Protein AF-A0A7M2WSF4-F1 (afdb_monomer_lite)

Secondary structure (DSSP, 8-state):
--EEEEEES-TT--EEETTEEEETTEEEES-TTHHHHHHHTT--EEEEEEPHHHHHHHHHHTS--

Foldseek 3Di:
DWKKKKAFPQQCDAQDDQNFTDDSRITIDPDPCSNVSCVVVVTDIDIDGDDVVVVVVVVVVVVDD

pLDDT: mean 75.21, std 14.36, range [38.25, 88.5]

Radius of gyration: 12.45 Å; chains: 1; bounding box: 36×15×29 Å

Organism: NCBI:txid2807512

Sequence (65 aa):
MQVFKIETADKTFTGETCGVKFTNGTATTTDANAAERCRQAGMAVREGSVDPSVTAFLSKSWQKW

Structure (mmCIF, N/CA/C/O backbone):
data_AF-A0A7M2WSF4-F1
#
_entry.id   AF-A0A7M2WSF4-F1
#
loop_
_atom_site.group_PDB
_atom_site.id
_atom_site.type_symbol
_atom_site.label_atom_id
_atom_site.label_alt_id
_atom_site.label_comp_id
_atom_site.label_asym_id
_atom_site.label_entity_id
_atom_site.label_seq_id
_atom_site.pdbx_PDB_ins_code
_atom_site.Cartn_x
_atom_site.Cartn_y
_atom_site.Cartn_z
_atom_site.occupancy
_atom_site.B_iso_or_equiv
_atom_site.auth_seq_id
_atom_site.auth_comp_id
_atom_site.auth_asym_id
_atom_site.auth_atom_id
_atom_site.pdbx_PDB_model_num
ATOM 1 N N . MET A 1 1 ? 11.260 -3.227 -16.309 1.00 59.59 1 MET A N 1
ATOM 2 C CA . MET A 1 1 ? 9.964 -3.072 -15.611 1.00 59.59 1 MET A CA 1
ATOM 3 C C . MET A 1 1 ? 10.085 -1.861 -14.702 1.00 59.59 1 MET A C 1
ATOM 5 O O . MET A 1 1 ? 11.033 -1.826 -13.929 1.00 59.59 1 MET A O 1
ATOM 9 N N . GLN A 1 2 ? 9.224 -0.853 -14.858 1.00 68.44 2 GLN A N 1
ATOM 10 C CA . GLN A 1 2 ? 9.222 0.348 -14.013 1.00 68.44 2 GLN A CA 1
ATOM 11 C C . GLN A 1 2 ? 8.361 0.077 -12.774 1.00 68.44 2 GLN A C 1
ATOM 13 O O . GLN A 1 2 ? 7.296 -0.525 -12.894 1.00 68.44 2 GLN A O 1
ATOM 18 N N . VAL A 1 3 ? 8.844 0.459 -11.591 1.00 76.75 3 VAL A N 1
ATOM 19 C CA . VAL A 1 3 ? 8.110 0.309 -10.329 1.00 76.75 3 VAL A CA 1
ATOM 20 C C . VAL A 1 3 ? 7.578 1.678 -9.918 1.00 76.75 3 VAL A C 1
ATOM 22 O O . VAL A 1 3 ? 8.327 2.652 -9.822 1.00 76.75 3 VAL A O 1
ATOM 25 N N . PHE A 1 4 ? 6.278 1.740 -9.669 1.00 81.81 4 PHE A N 1
ATOM 26 C CA . PHE A 1 4 ? 5.574 2.913 -9.179 1.00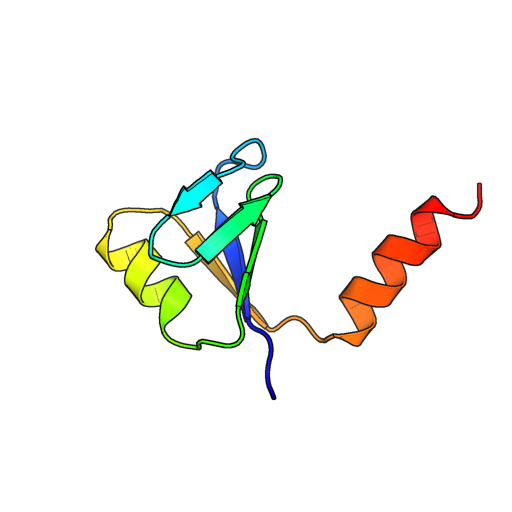 81.81 4 PHE A CA 1
ATOM 27 C C . PHE A 1 4 ? 5.380 2.776 -7.673 1.00 81.81 4 PHE A C 1
ATOM 29 O O . PHE A 1 4 ? 4.964 1.729 -7.171 1.00 81.81 4 PHE A O 1
ATOM 36 N N . LYS A 1 5 ? 5.691 3.835 -6.935 1.00 85.56 5 LYS A N 1
ATOM 37 C CA . LYS A 1 5 ? 5.414 3.950 -5.507 1.00 85.56 5 LYS A CA 1
ATOM 38 C C . LYS A 1 5 ? 4.200 4.844 -5.320 1.00 85.56 5 LYS A C 1
ATOM 40 O O . LYS A 1 5 ? 4.126 5.929 -5.882 1.00 85.56 5 LYS A O 1
ATOM 45 N N . ILE A 1 6 ? 3.258 4.377 -4.520 1.00 87.56 6 ILE A N 1
ATOM 46 C CA . ILE A 1 6 ? 2.017 5.059 -4.187 1.00 87.56 6 ILE A CA 1
ATOM 47 C C . ILE A 1 6 ? 2.068 5.369 -2.692 1.00 87.56 6 ILE A C 1
ATOM 49 O O . ILE A 1 6 ? 2.137 4.459 -1.871 1.00 87.56 6 ILE A O 1
ATOM 53 N N . GLU A 1 7 ? 2.056 6.648 -2.333 1.00 87.44 7 GLU A N 1
ATOM 54 C CA . GLU A 1 7 ? 2.066 7.114 -0.943 1.00 87.44 7 GLU A CA 1
ATOM 55 C C . GLU A 1 7 ? 0.712 7.717 -0.578 1.00 87.44 7 GLU A C 1
ATOM 57 O O . GLU A 1 7 ? 0.241 8.641 -1.240 1.00 87.44 7 GLU A O 1
ATOM 62 N N . THR A 1 8 ? 0.084 7.215 0.481 1.00 83.56 8 THR A N 1
ATOM 63 C CA . THR A 1 8 ? -1.125 7.801 1.069 1.00 83.56 8 THR A CA 1
ATOM 64 C C . THR A 1 8 ? -0.761 8.946 2.009 1.00 83.56 8 THR A C 1
ATOM 66 O O . THR A 1 8 ? 0.333 8.993 2.573 1.00 83.56 8 THR A O 1
ATOM 69 N N . ALA A 1 9 ? -1.700 9.871 2.224 1.00 81.62 9 ALA A N 1
ATOM 70 C CA . ALA A 1 9 ? -1.542 10.919 3.236 1.00 81.62 9 ALA A CA 1
ATOM 71 C C . ALA A 1 9 ? -1.368 10.342 4.656 1.00 81.62 9 ALA A C 1
ATOM 73 O O . ALA A 1 9 ? -0.611 10.883 5.462 1.00 81.62 9 ALA A O 1
ATOM 74 N N . ASP A 1 10 ? -2.039 9.225 4.942 1.00 80.88 10 ASP A N 1
ATOM 75 C CA . ASP A 1 10 ? -1.903 8.504 6.201 1.00 80.88 10 ASP A CA 1
ATOM 76 C C . ASP A 1 10 ? -0.690 7.566 6.160 1.00 80.88 10 ASP A C 1
ATOM 78 O O . ASP A 1 10 ? -0.704 6.561 5.450 1.00 80.88 10 ASP A O 1
ATOM 82 N N . LYS A 1 11 ? 0.364 7.893 6.918 1.00 77.06 11 LYS A N 1
ATOM 83 C CA . LYS A 1 11 ? 1.595 7.083 7.016 1.00 77.06 11 LYS A CA 1
ATOM 84 C C . LYS A 1 11 ? 1.486 5.921 8.006 1.00 77.06 11 LYS A C 1
ATOM 86 O O . LYS A 1 11 ? 2.443 5.184 8.204 1.00 77.06 11 LYS A O 1
ATOM 91 N N . THR A 1 12 ? 0.334 5.729 8.639 1.00 82.81 12 THR A N 1
ATOM 92 C CA . THR A 1 12 ? 0.086 4.592 9.537 1.00 82.81 12 THR A CA 1
ATOM 93 C C . THR A 1 12 ? -0.713 3.477 8.863 1.00 82.81 12 THR A C 1
ATOM 95 O O . THR A 1 12 ? -0.738 2.345 9.347 1.00 82.81 12 THR A O 1
ATOM 98 N N . PHE A 1 13 ? -1.291 3.762 7.697 1.00 82.06 13 PHE A N 1
ATOM 99 C CA . PHE A 1 13 ? -2.173 2.870 6.973 1.00 82.06 13 PHE A CA 1
ATOM 100 C C . PHE A 1 13 ? -1.424 1.639 6.473 1.00 82.06 13 PHE A C 1
ATOM 102 O O . PHE A 1 13 ? -0.481 1.717 5.685 1.00 82.06 13 PHE A O 1
ATOM 109 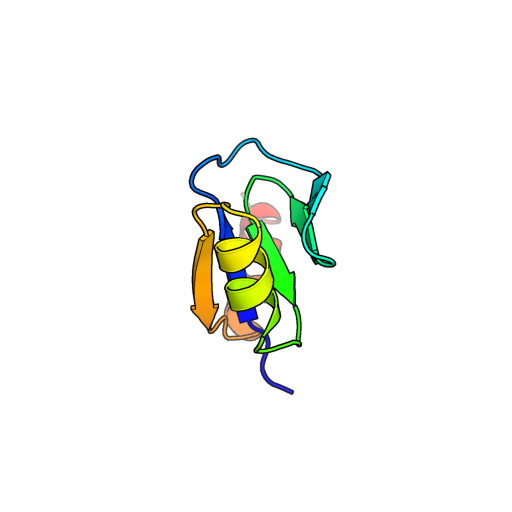N N . THR A 1 14 ? -1.859 0.475 6.934 1.00 88.12 14 THR A N 1
ATOM 110 C CA . THR A 1 14 ? -1.337 -0.814 6.489 1.00 88.12 14 THR A CA 1
ATOM 111 C C . THR A 1 14 ? -2.525 -1.689 6.142 1.00 88.12 14 THR A C 1
ATOM 113 O O . THR A 1 14 ? -3.347 -1.997 7.000 1.00 88.12 14 THR A O 1
ATOM 116 N N . GLY A 1 15 ? -2.647 -2.049 4.871 1.00 87.56 15 GLY A N 1
ATOM 117 C CA . GLY A 1 15 ? -3.831 -2.713 4.342 1.00 87.56 15 GLY A CA 1
ATOM 118 C C . GLY A 1 15 ? -3.801 -2.776 2.822 1.00 87.56 15 GLY A C 1
ATOM 119 O O . GLY A 1 15 ? -2.973 -2.140 2.178 1.00 87.56 15 GLY A O 1
ATOM 120 N N . GLU A 1 16 ? -4.690 -3.565 2.235 1.00 88.06 16 GLU A N 1
ATOM 121 C CA . GLU A 1 16 ? -4.850 -3.626 0.784 1.00 88.06 16 GLU A CA 1
ATOM 122 C C . GLU A 1 16 ? -6.041 -2.771 0.363 1.00 88.06 16 GLU A C 1
ATOM 124 O O . GLU A 1 16 ? -7.123 -2.865 0.937 1.00 88.06 16 GLU A O 1
ATOM 129 N N . THR A 1 17 ? -5.839 -1.916 -0.631 1.00 82.50 17 THR A N 1
ATOM 130 C CA . THR A 1 17 ? -6.904 -1.097 -1.204 1.00 82.50 17 THR A CA 1
ATOM 131 C C . THR A 1 17 ? -6.609 -0.848 -2.671 1.00 82.50 17 THR A C 1
ATOM 133 O O . THR A 1 17 ? -5.453 -0.819 -3.089 1.00 82.50 17 THR A O 1
ATOM 136 N N . CYS A 1 18 ? -7.660 -0.714 -3.478 1.00 82.88 18 CYS A N 1
ATOM 137 C CA . CYS A 1 18 ? -7.550 -0.423 -4.911 1.00 82.88 18 CYS A CA 1
ATOM 138 C C . CYS A 1 18 ? -6.692 -1.437 -5.699 1.00 82.88 18 CYS A C 1
ATOM 140 O O . CYS A 1 18 ? -6.191 -1.124 -6.778 1.00 82.88 18 CYS A O 1
ATOM 142 N N . GLY A 1 19 ? -6.541 -2.653 -5.159 1.00 84.25 19 GLY A N 1
ATOM 143 C CA . GLY A 1 19 ? -5.726 -3.729 -5.726 1.00 84.25 19 GLY A CA 1
ATOM 144 C C . GLY A 1 19 ? -4.228 -3.635 -5.425 1.00 84.25 19 GLY A C 1
ATOM 145 O O . GLY A 1 19 ? -3.455 -4.363 -6.039 1.00 84.25 19 GLY A O 1
ATOM 146 N N . VAL A 1 20 ? -3.800 -2.757 -4.510 1.00 85.81 20 VAL A N 1
ATOM 147 C CA . VAL A 1 20 ? -2.401 -2.656 -4.073 1.00 85.81 20 VAL A CA 1
ATOM 148 C C . VAL A 1 20 ? -2.283 -2.701 -2.553 1.00 85.81 20 VAL A C 1
ATOM 150 O O . VAL A 1 20 ? -3.129 -2.197 -1.811 1.00 85.81 20 VAL A O 1
ATOM 153 N N . LYS A 1 21 ? -1.204 -3.323 -2.079 1.00 86.88 21 LYS A N 1
ATOM 154 C CA . LYS A 1 21 ? -0.936 -3.494 -0.654 1.00 86.88 21 LYS A CA 1
ATOM 155 C C . LYS A 1 21 ? -0.082 -2.349 -0.124 1.00 86.88 21 LYS A C 1
ATOM 157 O O . LYS A 1 21 ? 1.073 -2.195 -0.514 1.00 86.88 21 LYS A O 1
ATOM 162 N N . PHE A 1 22 ? -0.650 -1.578 0.793 1.00 87.38 22 PHE A N 1
ATOM 163 C CA . PHE A 1 22 ? 0.025 -0.515 1.522 1.00 87.38 22 PHE A CA 1
ATOM 164 C C . PHE A 1 22 ? 0.612 -1.046 2.824 1.00 87.38 22 PHE A C 1
ATOM 166 O O . PHE A 1 22 ? -0.001 -1.839 3.539 1.00 87.38 22 PHE A O 1
ATOM 173 N N . THR A 1 23 ? 1.805 -0.566 3.143 1.00 87.56 23 THR A N 1
ATOM 174 C CA . TH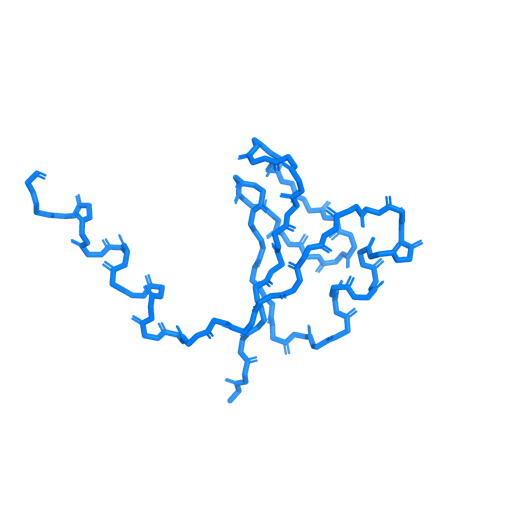R A 1 23 ? 2.493 -0.771 4.414 1.00 87.56 23 THR A CA 1
ATOM 175 C C . THR A 1 23 ? 3.027 0.579 4.869 1.00 87.56 23 THR A C 1
ATOM 177 O O . THR A 1 23 ? 3.782 1.211 4.132 1.00 87.56 23 THR A O 1
ATOM 180 N N . ASN A 1 24 ? 2.626 1.045 6.056 1.00 86.56 24 ASN A N 1
ATOM 181 C CA . ASN A 1 24 ? 3.021 2.364 6.578 1.00 86.56 24 ASN A CA 1
ATOM 182 C C . ASN A 1 24 ? 2.722 3.519 5.587 1.00 86.56 24 ASN A C 1
ATOM 184 O O . ASN A 1 24 ? 3.555 4.375 5.296 1.00 86.56 24 ASN A O 1
ATOM 188 N N . GLY A 1 25 ? 1.545 3.475 4.964 1.00 82.25 25 GLY A N 1
ATOM 189 C CA . GLY A 1 25 ? 1.093 4.441 3.968 1.00 82.25 25 GLY A CA 1
ATOM 190 C C . GLY A 1 25 ? 1.835 4.408 2.635 1.00 82.25 25 GLY A C 1
ATOM 191 O O . GLY A 1 25 ? 1.668 5.305 1.817 1.00 82.25 25 GLY A O 1
ATOM 192 N N . THR A 1 26 ? 2.663 3.392 2.394 1.00 84.62 26 THR A N 1
ATOM 193 C CA . THR A 1 26 ? 3.399 3.221 1.139 1.00 84.62 26 THR A CA 1
ATOM 194 C C . THR A 1 26 ? 3.021 1.902 0.480 1.00 84.62 26 THR A C 1
ATOM 196 O O . THR A 1 26 ? 3.094 0.850 1.106 1.00 84.62 26 THR A O 1
ATOM 199 N N . ALA A 1 27 ? 2.670 1.937 -0.798 1.00 86.25 27 ALA A N 1
ATOM 200 C CA . ALA A 1 27 ? 2.545 0.764 -1.653 1.00 86.25 27 ALA A CA 1
ATOM 201 C C . ALA A 1 27 ? 3.517 0.877 -2.827 1.00 86.25 27 ALA A C 1
ATOM 203 O O . ALA A 1 27 ? 3.824 1.971 -3.295 1.00 86.25 27 ALA A O 1
ATOM 204 N N . THR A 1 28 ? 3.990 -0.255 -3.330 1.00 86.25 28 THR A N 1
ATOM 205 C CA . THR A 1 28 ? 4.753 -0.324 -4.580 1.00 86.25 28 THR A CA 1
ATOM 206 C C . THR A 1 28 ? 4.066 -1.285 -5.523 1.00 86.25 28 THR A C 1
ATOM 208 O O . THR A 1 28 ? 3.655 -2.369 -5.114 1.00 86.25 28 THR A O 1
ATOM 211 N N . THR A 1 29 ? 3.962 -0.904 -6.784 1.00 82.25 29 THR A N 1
ATOM 212 C CA . THR A 1 29 ? 3.277 -1.671 -7.817 1.00 82.25 29 THR A CA 1
ATOM 213 C C . THR A 1 29 ? 3.984 -1.477 -9.149 1.00 82.25 29 THR A C 1
ATOM 215 O O . THR A 1 29 ? 4.585 -0.439 -9.404 1.00 82.25 29 THR A O 1
ATOM 218 N N . THR A 1 30 ? 3.948 -2.485 -10.010 1.00 83.81 30 THR A N 1
ATOM 219 C CA . THR A 1 30 ? 4.427 -2.371 -11.397 1.00 83.81 30 THR A CA 1
ATOM 220 C C . THR A 1 30 ? 3.330 -1.896 -12.347 1.00 83.81 30 THR A C 1
ATOM 222 O O . THR A 1 30 ? 3.572 -1.750 -13.542 1.00 83.81 30 THR A O 1
ATOM 225 N N . ASP A 1 31 ? 2.122 -1.680 -11.826 1.00 80.62 31 ASP A N 1
ATOM 226 C CA . ASP A 1 31 ? 0.967 -1.203 -12.573 1.00 80.62 31 ASP A CA 1
ATOM 227 C C . ASP A 1 31 ? 0.915 0.331 -12.559 1.00 80.62 31 ASP A C 1
ATOM 229 O O . ASP A 1 31 ? 0.750 0.944 -11.504 1.00 80.62 31 ASP A O 1
ATOM 233 N N . ALA A 1 32 ? 1.046 0.951 -13.733 1.00 79.06 32 ALA A N 1
ATOM 234 C CA . ALA A 1 32 ? 1.024 2.410 -13.883 1.00 79.06 32 ALA A CA 1
ATOM 235 C C . ALA A 1 32 ? -0.359 3.028 -13.592 1.00 79.06 32 ALA A C 1
ATOM 237 O O . ALA A 1 32 ? -0.473 4.226 -13.356 1.00 79.06 32 ALA A O 1
ATOM 238 N N . ASN A 1 33 ? -1.424 2.223 -13.595 1.00 85.19 33 ASN A N 1
ATOM 239 C CA . ASN A 1 33 ? -2.794 2.688 -13.393 1.00 85.19 33 ASN A CA 1
ATOM 240 C C . ASN A 1 33 ? -3.259 2.527 -11.940 1.00 85.19 33 ASN A C 1
ATOM 242 O O . ASN A 1 33 ? -4.297 3.066 -11.558 1.00 85.19 33 ASN A O 1
ATOM 246 N N . ALA A 1 34 ? -2.506 1.832 -11.093 1.00 83.75 34 ALA A N 1
ATOM 247 C CA . ALA A 1 34 ? -2.885 1.566 -9.714 1.00 83.75 34 ALA A CA 1
ATOM 248 C C . ALA A 1 34 ? -3.071 2.847 -8.885 1.00 83.75 34 ALA A C 1
ATOM 250 O O . ALA A 1 34 ? -4.008 2.927 -8.087 1.00 83.75 34 ALA A O 1
ATOM 251 N N . ALA A 1 35 ? -2.247 3.879 -9.098 1.00 82.44 35 ALA A N 1
ATOM 252 C CA . ALA A 1 35 ? -2.422 5.166 -8.422 1.00 82.44 35 ALA A CA 1
ATOM 253 C C . ALA A 1 35 ? -3.696 5.888 -8.883 1.00 82.44 35 ALA A C 1
ATOM 255 O O . ALA A 1 35 ? -4.371 6.543 -8.089 1.00 82.44 35 ALA A O 1
ATOM 256 N N . GLU A 1 36 ? -4.050 5.762 -10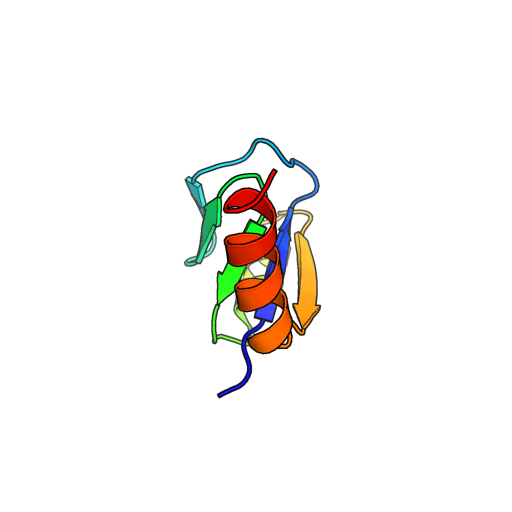.162 1.00 87.38 36 GLU A N 1
ATOM 257 C CA . GLU A 1 36 ? -5.297 6.299 -10.702 1.00 87.38 36 GLU A CA 1
ATOM 258 C C . GLU A 1 36 ? -6.515 5.571 -10.129 1.00 87.38 36 GLU A C 1
ATOM 260 O O . GLU A 1 36 ? -7.459 6.227 -9.692 1.00 87.38 36 GLU A O 1
ATOM 265 N N . ARG A 1 37 ? -6.461 4.239 -10.014 1.00 88.50 37 ARG A N 1
ATOM 266 C CA . ARG A 1 37 ? -7.508 3.442 -9.351 1.00 88.50 37 ARG A CA 1
ATOM 267 C C . ARG A 1 37 ? -7.687 3.854 -7.891 1.00 88.50 37 ARG A C 1
ATOM 269 O O . ARG A 1 37 ? -8.818 3.995 -7.437 1.00 88.50 37 ARG A O 1
ATOM 276 N N . CYS A 1 38 ? -6.586 4.120 -7.184 1.00 84.56 38 CYS A N 1
ATOM 277 C CA . CYS A 1 38 ? -6.622 4.667 -5.826 1.00 84.56 38 CYS A CA 1
ATOM 278 C C . CYS A 1 38 ? -7.318 6.030 -5.758 1.00 84.56 38 CYS A C 1
ATOM 280 O O . CYS A 1 38 ? -8.176 6.246 -4.901 1.00 84.56 38 CYS A O 1
ATOM 282 N N . ARG A 1 39 ? -7.001 6.937 -6.690 1.00 84.94 39 ARG A N 1
ATOM 283 C CA . ARG A 1 39 ? -7.656 8.251 -6.779 1.00 84.94 39 ARG A CA 1
ATOM 284 C C . ARG A 1 39 ? -9.147 8.132 -7.101 1.00 84.94 39 ARG A C 1
ATOM 286 O O . ARG A 1 39 ? -9.948 8.830 -6.488 1.00 84.94 39 ARG A O 1
ATOM 293 N N . GLN A 1 40 ? -9.531 7.231 -8.007 1.00 87.00 40 GLN A N 1
ATOM 294 C CA . GLN A 1 40 ? -10.935 6.977 -8.360 1.00 87.00 40 GLN A CA 1
ATOM 295 C C . GLN A 1 40 ? -11.745 6.400 -7.195 1.00 87.00 40 GLN A C 1
ATOM 297 O O . GLN A 1 40 ? -12.919 6.724 -7.051 1.00 87.00 40 GLN A O 1
ATOM 302 N N . ALA A 1 41 ? -11.117 5.602 -6.329 1.00 84.50 41 ALA A N 1
ATOM 303 C CA . ALA A 1 41 ? -11.735 5.113 -5.099 1.00 84.50 41 ALA A CA 1
ATOM 304 C C . ALA A 1 41 ? -11.885 6.198 -4.009 1.00 84.50 41 ALA A C 1
ATOM 306 O O . ALA A 1 41 ? -12.352 5.901 -2.912 1.00 84.50 41 ALA A O 1
ATOM 307 N N . GLY A 1 42 ? -11.485 7.446 -4.284 1.00 83.44 42 GLY A N 1
ATOM 308 C CA . GLY A 1 42 ? -11.545 8.557 -3.333 1.00 83.44 42 GLY A CA 1
ATOM 309 C C . GLY A 1 42 ? -10.359 8.620 -2.369 1.00 83.44 42 GLY A C 1
ATOM 310 O O . GLY A 1 42 ? -10.417 9.354 -1.384 1.00 83.44 42 GLY A O 1
ATOM 311 N N . MET A 1 43 ? -9.276 7.875 -2.623 1.00 81.62 43 MET A N 1
ATOM 312 C CA . MET A 1 43 ? -8.080 7.927 -1.784 1.00 81.62 43 MET A CA 1
ATOM 313 C C . MET A 1 43 ? -7.127 9.035 -2.233 1.00 81.62 43 MET A C 1
ATOM 315 O O . MET A 1 43 ? -6.761 9.148 -3.405 1.00 81.62 43 MET A O 1
ATOM 319 N N . ALA A 1 44 ? -6.661 9.825 -1.268 1.00 82.69 44 ALA A N 1
ATOM 320 C CA . ALA A 1 44 ? -5.603 10.803 -1.478 1.00 82.69 44 ALA A CA 1
ATOM 321 C C . ALA A 1 44 ? -4.241 10.093 -1.524 1.00 82.69 44 ALA A C 1
ATOM 323 O O . ALA A 1 44 ? -3.601 9.879 -0.490 1.00 82.69 44 ALA A O 1
ATOM 324 N N . VAL A 1 45 ? -3.815 9.717 -2.732 1.00 83.62 45 VAL A N 1
ATOM 325 C CA . VAL A 1 45 ? -2.512 9.091 -2.982 1.00 83.62 45 VAL A CA 1
ATOM 326 C C . VAL A 1 45 ? -1.622 9.947 -3.880 1.00 83.62 45 VAL A C 1
ATOM 328 O O . VAL A 1 45 ? -2.106 10.645 -4.773 1.00 83.62 45 VAL A O 1
ATOM 331 N N . ARG A 1 46 ? -0.308 9.874 -3.667 1.00 82.69 46 ARG A N 1
ATOM 332 C CA . ARG A 1 46 ? 0.722 10.454 -4.535 1.00 82.69 46 ARG A CA 1
ATOM 333 C C . ARG A 1 46 ? 1.504 9.341 -5.209 1.00 82.69 46 ARG A C 1
ATOM 335 O O . ARG A 1 46 ? 1.958 8.418 -4.542 1.00 82.69 46 ARG A O 1
ATOM 342 N N . GLU A 1 47 ? 1.665 9.448 -6.520 1.00 81.00 47 GLU A N 1
ATOM 343 C CA . GLU A 1 47 ? 2.532 8.559 -7.286 1.00 81.00 47 GLU A CA 1
ATOM 344 C C . GLU A 1 47 ? 3.941 9.154 -7.352 1.00 81.00 47 GLU A C 1
ATOM 346 O O . GLU A 1 47 ? 4.120 10.329 -7.676 1.00 81.00 47 GLU A O 1
ATOM 351 N N . GLY A 1 48 ? 4.938 8.340 -7.031 1.00 74.94 48 GLY A N 1
ATOM 352 C CA . GLY A 1 48 ? 6.343 8.621 -7.264 1.00 74.94 48 GLY A CA 1
ATOM 353 C C . GLY A 1 48 ? 6.972 7.454 -8.008 1.00 74.94 48 GLY A C 1
ATOM 354 O O . GLY A 1 48 ? 6.786 6.295 -7.644 1.00 74.94 48 GLY A O 1
ATOM 355 N N . SER A 1 49 ? 7.749 7.733 -9.045 1.00 71.38 49 SER A N 1
ATOM 356 C CA . SER A 1 49 ? 8.620 6.725 -9.644 1.00 71.38 49 SER A CA 1
ATOM 357 C C . SER A 1 49 ? 9.747 6.407 -8.663 1.00 71.38 49 SER A C 1
ATOM 359 O O . SER A 1 49 ? 10.525 7.300 -8.317 1.00 71.38 49 SER A O 1
ATOM 361 N N . VAL A 1 50 ? 9.842 5.159 -8.206 1.00 63.72 50 VAL A N 1
ATOM 362 C CA . VAL A 1 50 ? 10.972 4.720 -7.380 1.00 63.72 50 VAL A CA 1
ATOM 363 C C . VAL A 1 50 ? 11.959 4.007 -8.269 1.00 63.72 50 VAL A C 1
ATOM 365 O O . VAL A 1 50 ? 11.631 3.007 -8.907 1.00 63.72 50 VAL A O 1
ATOM 368 N N . ASP A 1 51 ? 13.187 4.516 -8.276 1.00 59.97 51 ASP A N 1
ATOM 369 C CA . ASP A 1 51 ? 14.287 3.727 -8.789 1.00 59.97 51 ASP A CA 1
ATOM 370 C C . ASP A 1 51 ? 14.495 2.537 -7.836 1.00 59.97 51 ASP A C 1
ATOM 372 O O . ASP A 1 51 ? 14.678 2.751 -6.629 1.00 59.97 51 ASP A O 1
ATOM 376 N N . PRO A 1 52 ? 14.452 1.287 -8.327 1.00 56.09 52 PRO A N 1
ATOM 377 C CA . PRO A 1 52 ? 14.593 0.100 -7.486 1.00 56.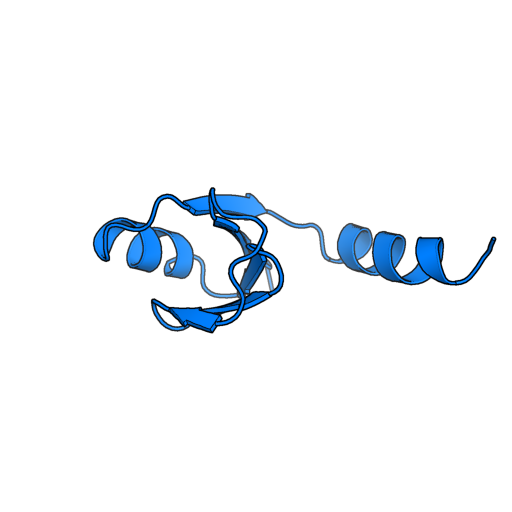09 52 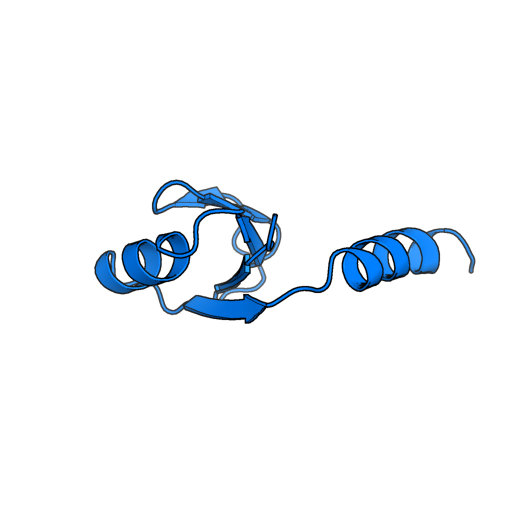PRO A CA 1
ATOM 378 C C . PRO A 1 52 ? 15.894 0.100 -6.660 1.00 56.09 52 PRO A C 1
ATOM 380 O O . PRO A 1 52 ? 15.953 -0.558 -5.616 1.00 56.09 52 PRO A O 1
ATOM 383 N N . SER A 1 53 ? 16.901 0.890 -7.055 1.00 56.69 53 SER A N 1
ATOM 384 C CA . SER A 1 53 ? 18.155 1.077 -6.318 1.00 56.69 53 SER A CA 1
ATOM 385 C C . SER A 1 53 ? 17.984 1.844 -4.997 1.00 56.69 53 SER A C 1
ATOM 387 O O . SER A 1 53 ? 18.732 1.600 -4.052 1.00 56.69 53 SER A O 1
ATOM 389 N N . VAL A 1 54 ? 16.985 2.730 -4.879 1.00 55.44 54 VAL A N 1
ATOM 390 C CA . VAL A 1 54 ? 16.723 3.520 -3.655 1.00 55.44 54 VAL A CA 1
ATOM 391 C C . VAL A 1 54 ? 16.088 2.657 -2.563 1.00 55.44 54 VAL A C 1
ATOM 393 O O . VAL A 1 54 ? 16.473 2.745 -1.395 1.00 55.44 54 VAL A O 1
ATOM 396 N N . THR A 1 55 ? 15.170 1.761 -2.933 1.00 54.41 55 THR A N 1
ATOM 397 C CA . THR A 1 55 ? 14.568 0.778 -2.014 1.00 54.41 55 THR A CA 1
ATOM 398 C C . THR A 1 55 ? 15.609 -0.152 -1.395 1.00 54.41 55 THR A C 1
ATOM 400 O O . THR A 1 55 ? 15.530 -0.442 -0.206 1.00 54.41 55 THR A O 1
ATOM 403 N N . ALA A 1 56 ? 16.633 -0.553 -2.155 1.00 52.47 56 ALA A N 1
ATOM 404 C CA . ALA A 1 56 ? 17.726 -1.377 -1.640 1.00 52.47 56 ALA A CA 1
ATOM 405 C C . ALA A 1 56 ? 18.646 -0.623 -0.656 1.00 52.47 56 ALA A C 1
ATOM 407 O O . ALA A 1 56 ? 19.257 -1.244 0.217 1.00 52.47 56 ALA A O 1
ATOM 408 N N . PHE A 1 57 ? 18.743 0.706 -0.772 1.00 52.06 57 PHE A N 1
ATOM 409 C CA . PHE A 1 57 ? 19.595 1.522 0.096 1.00 52.06 57 PHE A CA 1
ATOM 410 C C . PHE A 1 57 ? 18.976 1.720 1.488 1.00 52.06 57 PHE A C 1
ATOM 412 O O . PHE A 1 57 ? 19.665 1.581 2.495 1.00 52.06 57 PHE A O 1
ATOM 419 N N . LEU A 1 58 ? 17.659 1.939 1.569 1.00 51.34 58 LEU A N 1
ATOM 420 C CA . LEU A 1 58 ? 16.943 2.086 2.846 1.00 51.34 58 LEU A CA 1
ATOM 421 C C . LEU A 1 58 ? 16.917 0.789 3.669 1.00 51.34 58 LEU A C 1
ATOM 423 O O . LEU A 1 58 ? 17.029 0.844 4.891 1.00 51.34 58 LEU A O 1
ATOM 427 N N . SER A 1 59 ? 16.847 -0.378 3.017 1.00 52.56 59 SER A N 1
ATOM 428 C CA . SER A 1 59 ? 16.928 -1.676 3.705 1.00 52.56 59 SER A CA 1
ATOM 429 C C . SER A 1 59 ? 18.316 -1.964 4.290 1.00 52.56 59 SER A C 1
ATOM 431 O O . SER A 1 59 ? 18.423 -2.706 5.263 1.00 52.56 59 SER A O 1
ATOM 433 N N . LYS A 1 60 ? 19.384 -1.388 3.720 1.00 47.69 60 LYS A N 1
ATOM 434 C CA . LYS A 1 60 ? 20.759 -1.552 4.223 1.00 47.69 60 LYS A CA 1
ATOM 435 C C . LYS A 1 60 ? 21.144 -0.527 5.284 1.00 47.69 60 LYS A C 1
ATOM 437 O O . LYS A 1 60 ? 21.946 -0.856 6.154 1.00 47.69 60 LYS A O 1
ATOM 442 N N . SER A 1 61 ? 20.563 0.671 5.259 1.00 48.34 61 SER A N 1
ATOM 443 C CA . SER A 1 61 ? 20.877 1.708 6.251 1.00 48.34 61 SER A CA 1
ATOM 444 C C . SER A 1 61 ? 20.316 1.423 7.650 1.00 48.34 61 SER A C 1
ATOM 446 O O . SER A 1 61 ? 20.775 2.034 8.601 1.00 48.34 61 SER A O 1
ATOM 448 N N . TRP A 1 62 ? 19.384 0.474 7.808 1.00 46.22 62 TRP A N 1
ATOM 449 C CA . TRP A 1 62 ? 18.967 -0.044 9.126 1.00 46.22 62 TRP A CA 1
ATOM 450 C C . TRP A 1 62 ? 19.815 -1.229 9.625 1.00 46.22 62 TRP A C 1
ATOM 452 O O . TRP A 1 62 ? 19.652 -1.665 10.760 1.00 46.22 62 TRP A O 1
ATOM 462 N N . GLN A 1 63 ? 20.723 -1.773 8.800 1.00 49.62 63 GLN A N 1
ATOM 463 C CA . GLN A 1 63 ? 21.567 -2.919 9.172 1.00 49.62 63 GLN A CA 1
ATOM 464 C C . GLN A 1 63 ? 22.947 -2.537 9.720 1.00 49.62 63 GLN A C 1
ATOM 466 O O . GLN A 1 63 ? 23.671 -3.420 10.182 1.00 49.62 63 GLN A O 1
ATOM 471 N N . LYS A 1 64 ? 23.327 -1.255 9.711 1.00 46.34 64 LYS A N 1
ATOM 472 C CA . LYS A 1 64 ? 24.544 -0.790 10.382 1.00 46.34 64 LYS A CA 1
ATOM 473 C C . LYS A 1 64 ? 24.316 0.559 11.065 1.00 46.34 64 LYS A C 1
ATOM 475 O O . LYS A 1 64 ? 24.367 1.582 10.392 1.00 46.34 64 LYS A O 1
ATOM 480 N N . TRP A 1 65 ? 24.230 0.451 12.394 1.00 38.25 65 TRP A N 1
ATOM 481 C CA . TRP A 1 65 ? 24.466 1.450 13.444 1.00 38.25 65 TRP A CA 1
ATOM 482 C C . TRP A 1 65 ? 23.252 2.199 13.983 1.00 38.25 65 TRP A C 1
ATOM 484 O O . TRP A 1 65 ? 22.622 2.967 13.231 1.00 38.25 65 TRP A O 1
#